Protein AF-A0A6V7Q023-F1 (afdb_monomer)

InterPro domains:
  IPR004328 BRO1 domain [PF03097] (10-144)
  IPR004328 BRO1 domain [PS51180] (1-156)
  IPR038499 BRO1 domain superfamily [G3DSA:1.25.40.280] (2-154)

Nearest PDB structures (foldseek):
  5crv-assembly1_A  TM=8.713E-01  e=5.980E-05  Homo sapiens
  5mk2-assembly2_B  TM=8.479E-01  e=9.822E-05  Homo sapiens
  5crv-assembly2_B  TM=8.586E-01  e=2.283E-04  Homo sapiens
  5mjz-assembly2_B  TM=8.348E-01  e=4.352E-04  Homo sapiens
  5mk2-assembly1_A  TM=8.018E-01  e=9.160E-04  Homo sapiens

Secondary structure (DSSP, 8-state):
-HHHHHHHHHHHHHHHHHHHHHTTSTTHHHHS-HHHHHHHHHHHHHHHHHHHHHHHHHHHHHT-HHHHHHHHHHHHHHHHHHHHH--HHHHHHHHHHHHHHHHHHHHHHHHIIIII-PPPPPGGGSPPPP------PPPHHHHHT-----------

Organism: NCBI:txid296719

pLDDT: mean 90.22, std 12.78, range [39.41, 98.62]

Solvent-accessible surface area (backbone atoms only — not comparable to full-atom values): 8664 Å² total; per-residue (Å²): 117,66,68,62,50,24,18,41,26,34,33,52,13,52,54,23,47,53,49,30,53,51,49,66,32,86,72,42,48,80,76,51,66,70,63,57,40,57,50,26,48,35,49,15,31,48,26,39,23,52,18,24,49,50,46,26,56,56,27,50,77,71,66,40,44,28,58,21,44,35,34,34,53,55,19,52,64,36,40,64,64,34,58,78,72,43,56,71,72,54,31,55,53,51,52,50,51,51,50,54,43,49,54,49,37,55,49,42,52,50,44,31,75,74,74,65,68,57,80,63,58,55,75,91,72,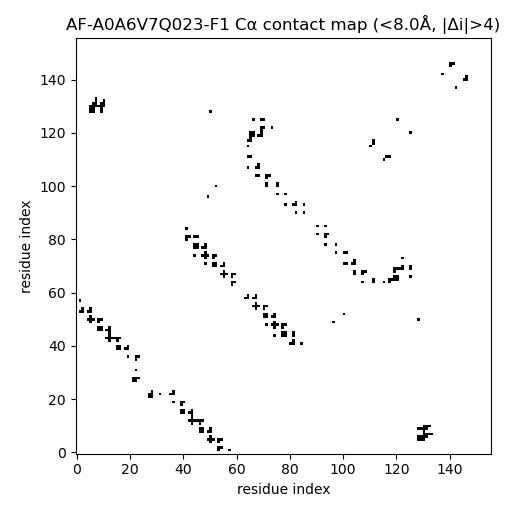55,77,80,77,63,60,46,85,91,75,75,89,78,58,65,53,69,74,72,60,67,73,74,96,78,86,86,88,79,89,133

Foldseek 3Di:
DLLVLLQALLQQLVVLVVVLVVCVDPPNVPVDDPVSNLVSLLSSLQSQLSSLLSVLVVCVVVVVLLLSLQSLVSSLVSLVSNLVVDDDPRNVVSVVSNVSSVVSNVVSVVCCVPPVVDHRDHNVPDDRGHHDDPDDDDDVCVVVVVPDPPPPDDDD

Radius of gyration: 21.68 Å; Cα contacts (8 Å, |Δi|>4): 162; chains: 1; bounding box: 41×31×89 Å

Structure (mmCIF, N/CA/C/O backbone):
data_AF-A0A6V7Q023-F1
#
_entry.id   AF-A0A6V7Q023-F1
#
loop_
_atom_site.group_PDB
_atom_site.id
_atom_site.type_symbol
_atom_site.label_atom_id
_atom_site.label_alt_id
_atom_site.label_comp_id
_atom_site.label_asym_id
_atom_site.label_entity_id
_atom_site.label_seq_id
_atom_site.pdbx_PDB_ins_code
_atom_site.Cartn_x
_atom_site.Cartn_y
_atom_site.Cartn_z
_atom_site.occupancy
_atom_site.B_iso_or_equiv
_atom_site.auth_seq_id
_atom_site.auth_comp_id
_atom_site.auth_asym_id
_atom_site.auth_atom_id
_atom_site.pdbx_PDB_model_num
ATOM 1 N N . MET A 1 1 ? -14.433 8.002 -7.790 1.00 60.12 1 MET A N 1
ATOM 2 C CA . MET A 1 1 ? -13.017 8.310 -8.117 1.00 60.12 1 MET A CA 1
ATOM 3 C C . MET A 1 1 ? -12.033 7.440 -7.331 1.00 60.12 1 MET A C 1
ATOM 5 O O . MET A 1 1 ? -11.036 7.041 -7.915 1.00 60.12 1 MET A O 1
ATOM 9 N N . SER A 1 2 ? -12.303 7.102 -6.060 1.00 71.94 2 SER A N 1
ATOM 10 C CA . SER A 1 2 ? -11.413 6.264 -5.233 1.00 71.94 2 SER A CA 1
ATOM 11 C C . SER A 1 2 ? -11.219 4.831 -5.774 1.00 71.94 2 SER A C 1
ATOM 13 O O . SER A 1 2 ? -10.078 4.434 -6.004 1.00 71.94 2 SER A O 1
ATOM 15 N N . ALA A 1 3 ? -12.299 4.134 -6.150 1.00 78.12 3 ALA A N 1
ATOM 16 C CA . ALA A 1 3 ? -12.218 2.775 -6.703 1.00 78.12 3 ALA A CA 1
ATOM 17 C C . ALA A 1 3 ? -11.302 2.652 -7.937 1.00 78.12 3 ALA A C 1
ATOM 19 O O . ALA A 1 3 ? -10.546 1.691 -8.066 1.00 78.12 3 ALA A O 1
ATOM 20 N N . GLN A 1 4 ? -11.300 3.663 -8.816 1.00 82.06 4 GLN A N 1
ATOM 21 C CA . GLN A 1 4 ? -10.425 3.699 -9.994 1.00 82.06 4 GLN A CA 1
ATOM 22 C C . GLN A 1 4 ? -8.937 3.786 -9.608 1.00 82.06 4 GLN A C 1
ATOM 24 O O . GLN A 1 4 ? -8.073 3.221 -10.283 1.00 82.06 4 GLN A O 1
ATOM 29 N N . LEU A 1 5 ? -8.620 4.488 -8.517 1.00 85.38 5 LEU A N 1
ATOM 30 C CA . LEU A 1 5 ? -7.254 4.580 -8.009 1.00 85.38 5 LEU A CA 1
ATOM 31 C C . LEU A 1 5 ? -6.813 3.258 -7.380 1.00 85.38 5 LEU A C 1
ATOM 33 O O . LEU A 1 5 ? -5.702 2.824 -7.655 1.00 85.38 5 LEU A O 1
ATOM 37 N 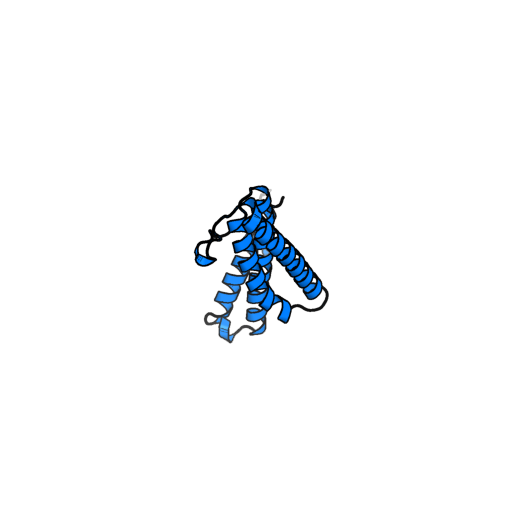N . ILE A 1 6 ? -7.681 2.572 -6.629 1.00 89.38 6 ILE A N 1
ATOM 38 C CA . ILE A 1 6 ? -7.367 1.241 -6.082 1.00 89.38 6 ILE A CA 1
ATOM 39 C C . ILE A 1 6 ? -6.988 0.285 -7.214 1.00 89.38 6 ILE A C 1
ATOM 41 O O . ILE A 1 6 ? -5.883 -0.249 -7.214 1.00 89.38 6 ILE A O 1
ATOM 45 N N . VAL A 1 7 ? -7.852 0.123 -8.222 1.00 91.81 7 VAL A N 1
ATOM 46 C CA . VAL A 1 7 ? -7.610 -0.861 -9.293 1.00 91.81 7 VAL A CA 1
ATOM 47 C C . VAL A 1 7 ? -6.388 -0.544 -10.149 1.00 91.81 7 VAL A C 1
ATOM 49 O O . VAL A 1 7 ? -5.703 -1.463 -10.602 1.00 91.81 7 VAL A O 1
ATOM 52 N N . SER A 1 8 ? -6.084 0.741 -10.350 1.00 92.88 8 SER A N 1
ATOM 53 C CA . SER A 1 8 ? -4.912 1.168 -11.118 1.00 92.88 8 SER A CA 1
ATOM 54 C C . SER A 1 8 ? -3.614 1.015 -10.325 1.00 92.88 8 SER A C 1
ATOM 56 O O . SER A 1 8 ? -2.655 0.462 -10.859 1.00 92.88 8 SER A O 1
ATOM 58 N N . HIS A 1 9 ? -3.574 1.410 -9.049 1.00 95.00 9 HIS A N 1
ATOM 59 C CA . HIS A 1 9 ? -2.396 1.205 -8.200 1.00 95.00 9 HIS A CA 1
ATOM 60 C C . HIS A 1 9 ? -2.101 -0.286 -7.996 1.00 95.00 9 HIS A C 1
ATOM 62 O O . HIS A 1 9 ? -0.947 -0.696 -8.136 1.00 95.00 9 HIS A O 1
ATOM 68 N N . THR A 1 10 ? -3.129 -1.112 -7.767 1.00 95.88 10 THR A N 1
ATOM 69 C CA . THR A 1 10 ? -2.965 -2.571 -7.688 1.00 95.88 10 THR A CA 1
ATOM 70 C C . THR A 1 10 ? -2.371 -3.120 -8.980 1.00 95.88 10 THR A C 1
ATOM 72 O O . THR A 1 10 ? -1.388 -3.856 -8.945 1.00 95.88 10 THR A O 1
ATOM 75 N N . GLN A 1 11 ? -2.905 -2.719 -10.137 1.00 97.19 11 GLN A N 1
ATOM 76 C CA . GLN A 1 11 ? -2.400 -3.196 -11.419 1.00 9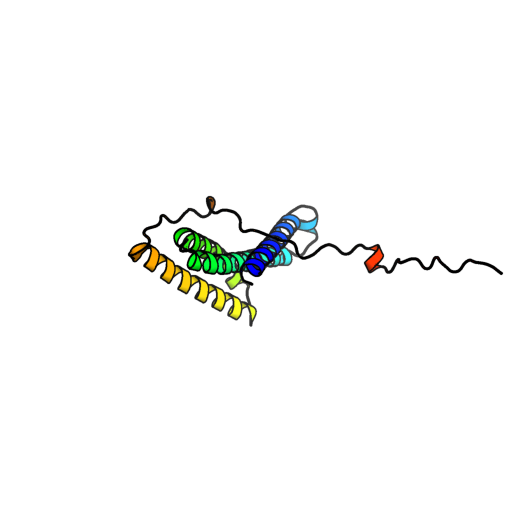7.19 11 GLN A CA 1
ATOM 77 C C . GLN A 1 11 ? -0.943 -2.783 -11.671 1.00 97.19 11 GLN A C 1
ATOM 79 O O . GLN A 1 11 ? -0.156 -3.584 -12.176 1.00 97.19 11 GLN A O 1
ATOM 84 N N . VAL A 1 12 ? -0.565 -1.553 -11.313 1.00 97.25 12 VAL A N 1
ATOM 85 C CA . VAL A 1 12 ? 0.821 -1.085 -11.436 1.00 97.25 12 VAL A CA 1
ATOM 86 C C . VAL A 1 12 ? 1.746 -1.874 -10.507 1.00 97.25 12 VAL A C 1
ATOM 88 O O . VAL A 1 12 ? 2.840 -2.248 -10.930 1.00 97.25 12 VAL A O 1
ATOM 91 N N . SER A 1 13 ? 1.314 -2.175 -9.277 1.00 97.00 13 SER A N 1
ATOM 92 C CA . SER A 1 13 ? 2.067 -3.044 -8.364 1.00 97.00 13 SER A CA 1
ATOM 93 C C . SER A 1 13 ? 2.347 -4.404 -8.999 1.00 97.00 13 SER A C 1
ATOM 95 O O . SER A 1 13 ? 3.503 -4.814 -9.062 1.00 97.00 13 SER A O 1
ATOM 97 N N . LEU A 1 14 ? 1.311 -5.050 -9.547 1.00 97.00 14 LEU A N 1
ATOM 98 C CA . LEU A 1 14 ? 1.421 -6.361 -10.191 1.00 97.00 14 LEU A CA 1
ATOM 99 C C . LEU A 1 14 ? 2.394 -6.347 -11.376 1.00 97.00 14 LEU A C 1
ATOM 101 O O . LEU A 1 14 ? 3.223 -7.245 -11.494 1.00 97.00 14 LEU A O 1
ATOM 105 N N . TYR A 1 15 ? 2.368 -5.302 -12.211 1.00 97.69 15 TYR A N 1
ATOM 106 C CA . TYR A 1 15 ? 3.335 -5.170 -13.306 1.00 97.69 15 TYR A CA 1
ATOM 107 C C . TYR A 1 15 ? 4.779 -5.067 -12.815 1.00 97.69 15 TYR A C 1
ATOM 109 O O . TYR A 1 15 ? 5.681 -5.661 -13.406 1.00 97.69 15 TYR A O 1
ATOM 117 N N . TYR A 1 16 ? 5.022 -4.326 -11.733 1.00 97.25 16 TYR A N 1
ATOM 118 C CA . TYR A 1 16 ? 6.362 -4.227 -11.162 1.00 97.25 16 TYR A CA 1
ATOM 119 C C . TYR A 1 16 ? 6.804 -5.509 -10.451 1.00 97.25 16 TYR A C 1
ATOM 121 O O . TYR A 1 16 ? 7.996 -5.814 -10.475 1.00 97.25 16 TYR A O 1
ATOM 129 N N . GLU A 1 17 ? 5.885 -6.263 -9.847 1.00 95.50 17 GLU A N 1
ATOM 130 C CA . GLU A 1 17 ? 6.170 -7.579 -9.264 1.00 95.50 17 GLU A CA 1
ATOM 131 C C . GLU A 1 17 ? 6.551 -8.597 -10.336 1.00 95.50 17 GLU A C 1
ATOM 133 O O . GLU A 1 17 ? 7.576 -9.268 -10.205 1.00 95.50 17 GLU A O 1
ATOM 138 N N . GLU A 1 18 ? 5.787 -8.659 -11.428 1.00 95.44 18 GLU A N 1
ATOM 139 C CA . GLU A 1 18 ? 6.086 -9.522 -12.570 1.00 95.44 18 GLU A CA 1
ATOM 140 C C . GLU A 1 18 ? 7.434 -9.152 -13.204 1.00 95.44 18 GLU A C 1
ATOM 142 O O . GLU A 1 18 ? 8.281 -10.019 -13.432 1.00 95.44 18 GLU A O 1
ATOM 147 N N . ALA A 1 19 ? 7.695 -7.855 -13.395 1.00 94.81 19 ALA A N 1
ATOM 148 C CA . ALA A 1 19 ? 8.988 -7.379 -13.876 1.00 94.81 19 ALA A CA 1
ATOM 149 C C . ALA A 1 19 ? 10.128 -7.754 -12.915 1.00 94.81 19 ALA A C 1
ATOM 151 O O . ALA A 1 19 ? 11.175 -8.228 -13.352 1.00 94.81 19 ALA A O 1
ATOM 152 N N . ALA A 1 20 ? 9.941 -7.587 -11.602 1.00 92.69 20 ALA A N 1
ATOM 153 C CA . ALA A 1 20 ? 10.944 -7.965 -10.610 1.00 92.69 20 ALA A CA 1
ATOM 154 C C . ALA A 1 20 ? 11.237 -9.474 -10.639 1.00 92.69 20 ALA A C 1
ATOM 156 O O . ALA A 1 20 ? 12.405 -9.862 -10.546 1.00 92.69 20 ALA A O 1
ATOM 157 N N . ALA A 1 21 ? 10.207 -10.309 -10.809 1.00 93.62 21 ALA A N 1
ATOM 158 C CA . ALA A 1 21 ? 10.350 -11.752 -10.965 1.00 93.62 21 ALA A CA 1
ATOM 159 C C . ALA A 1 21 ? 11.128 -12.102 -12.246 1.00 93.62 21 ALA A C 1
ATOM 161 O O . ALA A 1 21 ? 12.108 -12.849 -12.185 1.00 93.62 21 ALA A O 1
ATOM 162 N N . ALA A 1 22 ? 1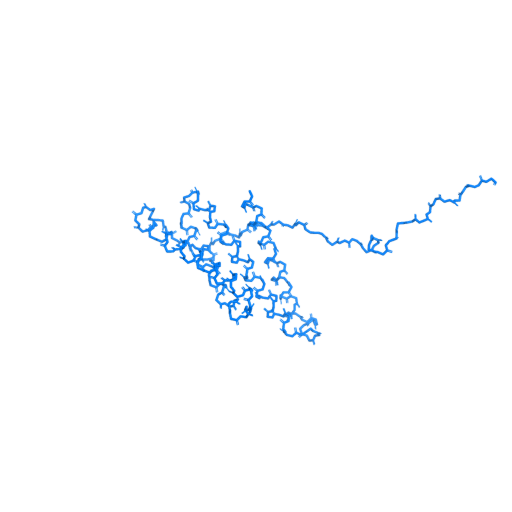0.787 -11.489 -13.382 1.00 93.38 22 ALA A N 1
ATOM 163 C CA . ALA A 1 22 ? 11.496 -11.688 -14.647 1.00 93.38 22 ALA A CA 1
ATOM 164 C C . ALA A 1 22 ? 12.981 -11.282 -14.559 1.00 93.38 22 ALA A C 1
ATOM 166 O O . ALA A 1 22 ? 13.850 -12.005 -15.037 1.00 93.38 22 ALA A O 1
ATOM 167 N N . LEU A 1 23 ? 13.299 -10.184 -13.862 1.00 92.25 23 LEU A N 1
ATOM 168 C CA . LEU A 1 23 ? 14.677 -9.726 -13.606 1.00 92.25 23 LEU A CA 1
ATOM 169 C C . LEU A 1 23 ? 15.476 -10.633 -12.649 1.00 92.25 23 LEU A C 1
ATOM 171 O O . LEU A 1 23 ? 16.682 -10.439 -12.448 1.00 92.25 23 LEU A O 1
ATOM 175 N N . THR A 1 24 ? 14.818 -11.585 -11.988 1.00 90.06 24 THR A N 1
ATOM 176 C CA . THR A 1 24 ? 15.474 -12.619 -11.171 1.00 90.06 24 THR A CA 1
ATOM 177 C C . THR A 1 24 ? 15.615 -13.953 -11.892 1.00 90.06 24 THR A C 1
ATOM 179 O O . THR A 1 24 ? 16.357 -14.808 -11.414 1.00 90.06 24 THR A O 1
ATOM 182 N N . ALA A 1 25 ? 14.956 -14.117 -13.039 1.00 91.75 25 ALA A N 1
ATOM 183 C CA . ALA A 1 25 ? 14.998 -15.332 -13.831 1.00 91.75 25 ALA A CA 1
ATOM 184 C C . ALA A 1 25 ? 16.107 -15.272 -14.904 1.00 91.75 25 ALA A C 1
ATOM 186 O O . ALA A 1 25 ? 16.357 -14.210 -15.489 1.00 91.75 25 ALA A O 1
ATOM 187 N N . PRO A 1 26 ? 16.764 -16.403 -15.218 1.00 90.56 26 PRO A N 1
ATOM 188 C CA . PRO A 1 26 ? 17.628 -16.498 -16.388 1.00 90.56 26 PRO A CA 1
ATOM 189 C C . PRO A 1 26 ? 16.854 -16.266 -17.697 1.00 90.56 26 PRO A C 1
ATOM 191 O O . PRO A 1 26 ? 15.701 -16.682 -17.801 1.00 90.56 26 PRO A O 1
ATOM 194 N N . PRO A 1 27 ? 17.469 -15.651 -18.724 1.00 89.44 27 PRO A N 1
ATOM 195 C CA . PRO A 1 27 ? 18.846 -15.150 -18.750 1.00 89.44 27 PRO A CA 1
ATOM 196 C C . PRO A 1 27 ? 18.988 -13.709 -18.218 1.00 89.44 27 PRO A C 1
ATOM 198 O O . PRO A 1 27 ? 20.103 -13.206 -18.084 1.00 89.44 27 PRO A O 1
ATOM 201 N N . LEU A 1 28 ? 17.876 -13.019 -17.944 1.00 86.56 28 LEU A N 1
ATOM 202 C CA . LEU A 1 28 ? 17.868 -11.589 -17.614 1.00 86.56 28 LEU A CA 1
ATOM 203 C C . LEU A 1 28 ? 18.631 -11.263 -16.327 1.00 86.56 28 LEU A C 1
ATOM 205 O O . LEU A 1 28 ? 19.237 -10.195 -16.238 1.00 86.56 28 LEU A O 1
ATOM 209 N N . ASP A 1 29 ? 18.669 -12.197 -15.375 1.00 87.50 29 ASP A N 1
ATOM 210 C CA . ASP A 1 29 ? 19.435 -12.096 -14.129 1.00 87.50 29 ASP A CA 1
ATOM 211 C C . ASP A 1 29 ? 20.934 -11.789 -14.328 1.00 87.50 29 ASP A C 1
ATOM 213 O O . ASP A 1 29 ? 21.566 -11.231 -13.426 1.00 87.50 29 ASP A O 1
ATOM 217 N N . ARG A 1 30 ? 21.492 -12.131 -15.499 1.00 88.44 30 ARG A N 1
ATOM 218 C CA . ARG A 1 30 ? 22.902 -11.925 -15.875 1.00 88.44 30 ARG A CA 1
ATOM 219 C C . ARG A 1 30 ? 23.133 -10.737 -16.801 1.00 88.44 30 ARG A C 1
ATOM 221 O O . ARG A 1 30 ? 24.266 -10.270 -16.896 1.00 88.44 30 ARG A O 1
ATOM 228 N N . HIS A 1 31 ? 22.100 -10.277 -17.500 1.00 86.44 31 HIS A N 1
ATOM 229 C CA . HIS A 1 31 ? 22.235 -9.278 -18.566 1.00 86.44 31 HIS A CA 1
ATOM 230 C C . HIS A 1 31 ? 21.754 -7.882 -18.173 1.00 86.44 31 HIS A C 1
ATOM 232 O O . HIS A 1 31 ? 22.073 -6.921 -18.870 1.00 86.44 31 HIS A O 1
ATOM 238 N N . LEU A 1 32 ? 21.011 -7.751 -17.073 1.00 83.75 32 LEU A N 1
ATOM 239 C CA . LEU A 1 32 ? 20.490 -6.468 -16.609 1.00 83.75 32 LEU A CA 1
ATOM 240 C C . LEU A 1 32 ? 21.130 -6.024 -15.294 1.00 83.75 32 LEU A C 1
ATOM 242 O O . LEU A 1 32 ? 21.478 -6.826 -14.427 1.00 83.75 32 LEU A O 1
ATOM 246 N N . ASP A 1 33 ? 21.282 -4.706 -15.155 1.00 85.75 33 ASP A N 1
ATOM 247 C CA . ASP A 1 33 ? 21.869 -4.093 -13.968 1.00 85.75 33 ASP A CA 1
ATOM 248 C C . ASP A 1 33 ? 21.023 -4.415 -12.720 1.00 85.75 33 ASP A C 1
ATOM 250 O O . ASP A 1 33 ? 19.796 -4.272 -12.707 1.00 85.75 33 ASP A O 1
ATOM 254 N N . LYS A 1 34 ? 21.693 -4.830 -11.638 1.00 82.12 34 LYS A N 1
ATOM 255 C CA . LYS A 1 34 ? 21.062 -5.222 -10.365 1.00 82.12 34 LYS A CA 1
ATOM 256 C C . LYS A 1 34 ? 20.232 -4.097 -9.733 1.00 82.12 34 LYS A C 1
ATOM 258 O O . LYS A 1 34 ? 19.328 -4.378 -8.943 1.00 82.12 34 LYS A O 1
ATOM 263 N N . THR A 1 35 ? 20.497 -2.838 -10.076 1.00 88.56 35 THR A N 1
ATOM 264 C CA . THR A 1 35 ? 19.714 -1.673 -9.644 1.00 88.56 35 THR A CA 1
ATOM 265 C C . THR A 1 35 ? 18.268 -1.724 -10.136 1.00 88.56 35 THR A C 1
ATOM 267 O O . THR A 1 35 ? 17.376 -1.342 -9.378 1.00 88.56 35 THR A O 1
ATOM 270 N N .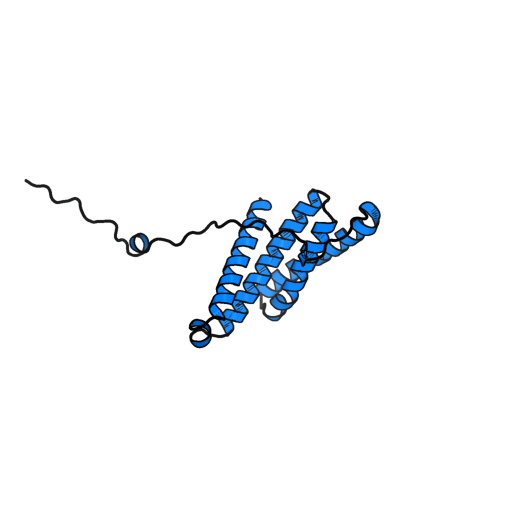 TRP A 1 36 ? 17.996 -2.289 -11.321 1.00 90.38 36 TRP A N 1
ATOM 271 C CA . TRP A 1 36 ? 16.630 -2.452 -11.839 1.00 90.38 36 TRP A CA 1
ATOM 272 C C . TRP A 1 36 ? 15.778 -3.360 -10.959 1.00 90.38 36 TRP A C 1
ATOM 274 O O . TRP A 1 36 ? 14.599 -3.082 -10.746 1.00 90.38 36 TRP A O 1
ATOM 284 N N . ARG A 1 37 ? 16.369 -4.410 -10.379 1.00 87.31 37 ARG A N 1
ATOM 285 C CA . ARG A 1 37 ? 15.667 -5.296 -9.440 1.00 87.31 37 ARG A CA 1
ATOM 286 C C . ARG A 1 37 ? 15.238 -4.544 -8.182 1.00 87.31 37 ARG A C 1
ATOM 288 O O . ARG A 1 37 ? 14.083 -4.617 -7.782 1.00 87.31 37 ARG A O 1
ATOM 295 N N . SER A 1 38 ? 16.158 -3.792 -7.580 1.00 88.88 38 SER A N 1
ATOM 296 C CA . SER A 1 38 ? 15.851 -2.976 -6.398 1.00 88.88 38 SER A CA 1
ATOM 297 C C . SER A 1 38 ? 14.787 -1.918 -6.711 1.00 88.88 38 SER A C 1
ATOM 299 O O . SER A 1 38 ? 13.838 -1.726 -5.949 1.00 88.88 38 SER A O 1
ATOM 301 N N . TYR A 1 39 ? 14.897 -1.273 -7.875 1.00 91.12 39 TYR A N 1
ATOM 302 C CA . TYR A 1 39 ? 13.953 -0.257 -8.325 1.00 91.12 39 TYR A CA 1
ATOM 303 C C . TYR A 1 39 ? 12.541 -0.816 -8.545 1.00 91.12 39 TYR A C 1
ATOM 305 O O . TYR A 1 39 ? 11.580 -0.272 -8.004 1.00 91.12 39 TYR A O 1
ATOM 313 N N . THR A 1 40 ? 12.410 -1.922 -9.283 1.00 93.94 40 THR A N 1
ATOM 314 C CA . THR A 1 40 ? 11.117 -2.576 -9.562 1.00 93.94 40 THR A CA 1
ATOM 315 C C . THR A 1 40 ? 10.456 -3.089 -8.285 1.00 93.94 40 THR A C 1
ATOM 317 O O . THR A 1 40 ? 9.293 -2.780 -8.045 1.00 93.94 40 THR A O 1
ATOM 320 N N . GLN A 1 41 ? 11.205 -3.742 -7.389 1.00 93.25 41 GLN A N 1
ATOM 321 C CA . GLN A 1 41 ? 10.687 -4.165 -6.079 1.00 93.25 41 GLN A CA 1
ATOM 322 C C . GLN A 1 41 ? 10.224 -2.983 -5.215 1.00 93.25 41 GLN A C 1
ATOM 324 O O . GLN A 1 41 ? 9.213 -3.071 -4.520 1.00 93.25 41 GLN A O 1
ATOM 329 N N . THR A 1 42 ? 10.951 -1.865 -5.255 1.00 93.94 42 THR A N 1
ATOM 330 C CA . THR A 1 42 ? 10.576 -0.642 -4.530 1.00 93.94 42 THR A CA 1
ATOM 331 C C . THR A 1 42 ? 9.293 -0.040 -5.090 1.00 93.94 42 THR A C 1
ATOM 333 O O . THR A 1 42 ? 8.414 0.358 -4.328 1.00 93.94 42 THR A O 1
ATOM 336 N N . LYS A 1 43 ? 9.169 0.008 -6.419 1.00 95.56 43 LYS A N 1
ATOM 337 C CA . LYS A 1 43 ? 7.973 0.504 -7.099 1.00 95.56 43 LYS A CA 1
ATOM 338 C C . LYS A 1 43 ? 6.753 -0.370 -6.818 1.00 95.56 43 LYS A C 1
ATOM 340 O O . LYS A 1 43 ? 5.722 0.191 -6.468 1.00 95.56 43 LYS A O 1
ATOM 345 N N . ALA A 1 44 ? 6.889 -1.695 -6.873 1.00 96.62 44 ALA A N 1
ATOM 346 C CA . ALA A 1 44 ? 5.832 -2.628 -6.479 1.00 96.62 44 ALA A CA 1
ATOM 347 C C . ALA A 1 44 ? 5.311 -2.314 -5.068 1.00 96.62 44 ALA A C 1
ATOM 349 O O . ALA A 1 44 ? 4.146 -1.971 -4.890 1.00 96.62 44 ALA A O 1
ATOM 350 N N . LYS A 1 45 ? 6.205 -2.290 -4.070 1.00 96.75 45 LYS A N 1
ATOM 351 C CA . LYS A 1 45 ? 5.833 -2.005 -2.673 1.00 96.75 45 LYS A CA 1
ATOM 352 C C . LYS A 1 45 ? 5.184 -0.636 -2.480 1.00 96.75 45 LYS A C 1
ATOM 354 O O . LYS A 1 45 ? 4.258 -0.518 -1.682 1.00 96.75 45 LYS A O 1
ATOM 359 N N . LEU A 1 46 ? 5.661 0.392 -3.186 1.00 97.06 46 LEU A N 1
ATOM 360 C CA . LEU A 1 46 ? 5.076 1.732 -3.118 1.00 97.06 46 LEU A CA 1
ATOM 361 C C . LEU A 1 46 ? 3.631 1.732 -3.627 1.00 97.06 46 LEU A C 1
ATOM 363 O O . LEU A 1 46 ? 2.744 2.211 -2.928 1.00 97.06 46 LEU A O 1
ATOM 367 N N . TYR A 1 47 ? 3.389 1.174 -4.814 1.00 97.19 47 TYR A N 1
ATOM 368 C CA . TYR A 1 47 ? 2.049 1.156 -5.400 1.00 97.19 47 TYR A CA 1
ATOM 369 C C . TYR A 1 47 ? 1.094 0.225 -4.650 1.00 97.19 47 TYR A C 1
ATOM 371 O O . TYR A 1 47 ? -0.080 0.559 -4.501 1.00 97.19 47 TYR A O 1
ATOM 379 N N . HIS A 1 48 ? 1.592 -0.880 -4.093 1.00 97.19 48 HIS A N 1
ATOM 380 C CA . HIS A 1 48 ? 0.817 -1.706 -3.172 1.00 97.19 48 HIS A CA 1
ATOM 381 C C . HIS A 1 48 ? 0.376 -0.913 -1.931 1.00 97.19 48 HIS A C 1
ATOM 383 O O . HIS A 1 48 ? -0.795 -0.943 -1.560 1.00 97.19 48 HIS A O 1
ATOM 389 N N . ALA A 1 49 ? 1.284 -0.149 -1.313 1.00 97.38 49 ALA A N 1
ATOM 390 C CA . ALA A 1 49 ? 0.952 0.683 -0.157 1.00 97.38 49 ALA A CA 1
ATOM 391 C C . ALA A 1 49 ? -0.068 1.785 -0.496 1.00 97.38 49 ALA A C 1
ATOM 393 O O . ALA A 1 49 ? -0.990 2.018 0.285 1.00 97.38 49 ALA A O 1
ATOM 394 N N . GLU A 1 50 ? 0.047 2.422 -1.666 1.00 97.25 50 GLU A N 1
ATOM 395 C CA . GLU A 1 50 ? -0.952 3.382 -2.155 1.00 97.25 50 GLU A CA 1
ATOM 396 C C . GLU A 1 50 ? -2.328 2.728 -2.350 1.00 97.25 50 GLU A C 1
ATOM 398 O O . GLU A 1 50 ? -3.340 3.295 -1.931 1.00 97.25 50 GLU A O 1
ATOM 403 N N . ALA A 1 51 ? -2.378 1.522 -2.926 1.00 97.06 51 ALA A N 1
ATOM 404 C CA . ALA A 1 51 ? -3.620 0.771 -3.102 1.00 97.06 51 ALA A CA 1
ATOM 405 C C . ALA A 1 51 ? -4.254 0.399 -1.749 1.00 97.06 51 ALA A C 1
ATOM 407 O O . ALA A 1 51 ? -5.449 0.623 -1.548 1.00 97.06 51 ALA A O 1
ATOM 408 N N . CYS A 1 52 ? -3.450 -0.078 -0.792 1.00 97.06 52 CYS A N 1
ATOM 409 C CA . CYS A 1 52 ? -3.888 -0.367 0.574 1.00 97.06 52 CYS A CA 1
ATOM 410 C C . CYS A 1 52 ? -4.411 0.879 1.293 1.00 97.06 52 CYS A C 1
ATOM 412 O O . CYS A 1 52 ? -5.447 0.802 1.945 1.00 97.06 52 CYS A O 1
ATOM 414 N N . TYR A 1 53 ? -3.748 2.031 1.149 1.00 97.56 53 TYR A N 1
ATOM 415 C CA . TYR A 1 53 ? -4.219 3.292 1.725 1.00 97.56 53 TYR A CA 1
ATOM 416 C C . TYR A 1 53 ? -5.569 3.716 1.141 1.00 97.56 53 TYR A C 1
ATOM 418 O O . TYR A 1 53 ? -6.482 4.055 1.884 1.00 97.56 53 TYR A O 1
ATOM 426 N N . ARG A 1 54 ? -5.734 3.658 -0.186 1.00 96.56 54 ARG A N 1
ATOM 427 C CA . ARG A 1 54 ? -7.015 3.985 -0.833 1.00 96.56 54 ARG A CA 1
ATOM 428 C C . ARG A 1 54 ? -8.135 3.034 -0.414 1.00 96.56 54 ARG A C 1
ATOM 430 O O . ARG A 1 54 ? -9.223 3.499 -0.097 1.00 96.56 54 ARG A O 1
ATOM 437 N N . CYS A 1 55 ? -7.848 1.736 -0.361 1.00 96.56 55 CYS A N 1
ATOM 438 C CA . CYS A 1 55 ? -8.784 0.725 0.121 1.00 96.56 55 CYS A CA 1
ATOM 439 C C . CYS A 1 55 ? -9.177 0.974 1.582 1.00 96.56 55 CYS A C 1
ATOM 441 O O . CYS A 1 55 ? -10.353 0.886 1.914 1.00 96.56 55 CYS A O 1
ATOM 443 N N . SER A 1 56 ? -8.229 1.375 2.436 1.00 97.25 56 SER A N 1
ATOM 444 C CA . SER A 1 56 ? -8.518 1.694 3.835 1.00 97.25 56 SER A CA 1
ATOM 445 C C . SER A 1 56 ? -9.533 2.832 3.975 1.00 97.25 56 SER A C 1
ATOM 447 O O . SER A 1 56 ? -10.362 2.789 4.875 1.00 97.25 56 SER A O 1
ATOM 449 N N . LEU A 1 57 ? -9.485 3.842 3.099 1.00 97.12 57 LEU A N 1
ATOM 450 C CA . LEU A 1 57 ? -10.447 4.947 3.125 1.00 97.12 57 LEU A CA 1
ATOM 451 C C . LEU A 1 57 ? -11.868 4.464 2.796 1.00 97.12 57 LEU A C 1
ATOM 453 O O . LEU A 1 57 ? -12.804 4.848 3.486 1.00 97.12 57 LEU A O 1
ATOM 457 N N . GLU A 1 58 ? -12.023 3.593 1.795 1.00 95.94 58 GLU A N 1
ATOM 458 C CA . GLU A 1 58 ? -13.333 3.031 1.424 1.00 95.94 58 GLU A CA 1
ATOM 459 C C . GLU A 1 58 ? -13.877 2.075 2.490 1.00 95.94 58 GLU A C 1
ATOM 461 O O . GLU A 1 58 ? -15.048 2.159 2.853 1.00 95.94 58 GLU A O 1
ATOM 466 N N . LEU A 1 59 ? -13.022 1.205 3.039 1.00 96.56 59 LEU A N 1
ATOM 467 C CA . LEU A 1 59 ? -13.390 0.304 4.135 1.00 96.56 59 LEU A CA 1
ATOM 468 C C . LEU A 1 59 ? -13.841 1.088 5.365 1.00 96.56 59 LEU A C 1
ATOM 470 O O . LEU A 1 59 ? -14.805 0.707 6.025 1.00 96.56 59 LEU A O 1
ATOM 474 N N . HIS A 1 60 ? -13.182 2.216 5.639 1.00 97.06 60 HIS A N 1
ATOM 475 C CA . HIS A 1 60 ? -13.573 3.086 6.731 1.00 97.06 60 HIS A CA 1
ATOM 476 C C . HIS A 1 60 ? -14.991 3.643 6.551 1.00 97.06 60 HIS A C 1
ATOM 478 O O . HIS A 1 60 ? -15.800 3.594 7.474 1.00 97.06 60 HIS A O 1
ATOM 484 N N . GLU A 1 61 ? -15.310 4.144 5.354 1.00 95.94 61 GLU A N 1
ATOM 485 C CA . GLU A 1 61 ? -16.648 4.651 5.016 1.00 95.94 61 GLU A CA 1
ATOM 486 C C . GLU A 1 61 ? -17.729 3.561 5.112 1.00 95.94 61 GLU A C 1
ATOM 488 O O . GLU A 1 61 ? -18.879 3.858 5.431 1.00 95.94 61 GLU A O 1
ATOM 493 N N . GLN A 1 62 ? -17.358 2.303 4.870 1.00 95.56 62 GLN A N 1
ATOM 494 C CA . GLN A 1 62 ? -18.241 1.136 4.955 1.00 95.56 62 GLN A CA 1
ATOM 495 C C . GLN A 1 62 ? -18.370 0.569 6.379 1.00 95.56 62 GLN A C 1
ATOM 497 O O . GLN A 1 62 ? -19.204 -0.303 6.611 1.00 95.56 62 GLN A O 1
ATOM 502 N N . GLY A 1 63 ? -17.575 1.055 7.338 1.00 95.38 63 GLY A N 1
ATOM 503 C CA . GLY A 1 63 ? -17.527 0.514 8.699 1.00 95.38 63 GLY A CA 1
ATOM 504 C C . GLY A 1 63 ? -16.768 -0.813 8.821 1.00 95.38 63 GLY A C 1
ATOM 505 O O . GLY A 1 63 ? -16.811 -1.443 9.875 1.00 95.38 63 GLY A O 1
ATOM 506 N N . GLU A 1 64 ? -16.030 -1.226 7.788 1.00 96.50 64 GLU A N 1
ATOM 507 C CA . GLU A 1 64 ? -15.234 -2.461 7.742 1.00 96.50 64 GLU A CA 1
ATOM 508 C C . GLU A 1 64 ? -13.854 -2.262 8.402 1.00 96.50 64 GLU A C 1
ATOM 510 O O . GLU A 1 64 ? -12.785 -2.442 7.809 1.00 96.50 64 GLU A O 1
ATOM 515 N N . ILE A 1 65 ? -13.872 -1.852 9.673 1.00 97.94 65 ILE A N 1
ATOM 516 C CA . ILE A 1 65 ? -12.690 -1.358 10.398 1.00 97.94 65 ILE A CA 1
ATOM 517 C C . ILE A 1 65 ? -11.620 -2.439 10.602 1.00 97.94 65 ILE A C 1
ATOM 519 O O . ILE A 1 65 ? -10.420 -2.156 10.567 1.00 97.94 65 ILE A O 1
ATOM 523 N N . ALA A 1 66 ? -12.018 -3.696 10.806 1.00 97.38 66 ALA A N 1
ATOM 524 C CA . ALA A 1 66 ? -11.056 -4.788 10.956 1.00 97.38 66 ALA A CA 1
ATOM 525 C C . ALA A 1 66 ? -10.209 -4.988 9.691 1.00 97.38 66 ALA A C 1
ATOM 527 O O . ALA A 1 66 ? -8.987 -5.144 9.793 1.00 97.38 66 ALA A O 1
ATOM 528 N N . GLU A 1 67 ? -10.838 -4.957 8.513 1.00 97.38 67 GLU A N 1
ATOM 529 C CA . GLU A 1 67 ? -10.117 -5.049 7.248 1.00 97.38 67 GLU A CA 1
ATOM 530 C C . GLU A 1 67 ? -9.277 -3.787 7.009 1.00 97.38 67 GLU A C 1
ATOM 532 O O . GLU A 1 67 ? -8.110 -3.912 6.636 1.00 97.38 67 GLU A O 1
ATOM 537 N N . GLU A 1 68 ? -9.797 -2.590 7.321 1.00 97.81 68 GLU A N 1
ATOM 538 C CA . GLU A 1 68 ? -9.042 -1.326 7.242 1.00 97.81 68 GLU A CA 1
ATOM 539 C C . GLU A 1 68 ? -7.702 -1.433 7.991 1.00 97.81 68 GLU A C 1
ATOM 541 O O . GLU A 1 68 ? -6.636 -1.154 7.430 1.00 97.81 68 GLU A O 1
ATOM 546 N N . ILE A 1 69 ? -7.736 -1.896 9.246 1.00 98.31 69 ILE A N 1
ATOM 547 C CA . ILE A 1 69 ? -6.545 -2.070 10.089 1.00 98.31 69 ILE A CA 1
ATOM 548 C C . ILE A 1 69 ? -5.549 -3.034 9.440 1.00 98.31 69 ILE A C 1
ATOM 550 O O . ILE A 1 69 ? -4.343 -2.766 9.422 1.00 98.31 69 ILE A O 1
ATOM 554 N N . ALA A 1 70 ? -6.029 -4.169 8.933 1.00 98.12 70 ALA A N 1
ATOM 555 C CA . ALA A 1 70 ? -5.176 -5.181 8.325 1.00 98.12 70 ALA A CA 1
ATOM 556 C C . ALA A 1 70 ? -4.513 -4.665 7.030 1.00 98.12 70 ALA A C 1
ATOM 558 O O . ALA A 1 70 ? -3.305 -4.844 6.851 1.00 98.12 70 ALA A O 1
ATOM 559 N N . ARG A 1 71 ? -5.254 -3.938 6.182 1.00 97.62 71 ARG A N 1
ATOM 560 C CA . ARG A 1 71 ? -4.734 -3.294 4.960 1.00 97.62 71 ARG A CA 1
ATOM 561 C C . ARG A 1 71 ? -3.674 -2.241 5.271 1.00 97.62 71 ARG A C 1
ATOM 563 O O . ARG A 1 71 ? -2.616 -2.224 4.642 1.00 97.62 71 ARG A O 1
ATOM 570 N N . LEU A 1 72 ? -3.925 -1.386 6.264 1.00 98.12 72 LEU A N 1
ATOM 571 C CA . LEU A 1 72 ? -2.976 -0.350 6.682 1.00 98.12 72 LEU A CA 1
ATOM 572 C C . LEU A 1 72 ? -1.671 -0.952 7.212 1.00 98.12 72 LEU A C 1
ATOM 574 O O . LEU A 1 72 ? -0.594 -0.479 6.850 1.00 98.12 72 LEU A O 1
ATOM 578 N N . LYS A 1 73 ? -1.751 -2.022 8.015 1.00 97.56 73 LYS A N 1
ATOM 579 C CA . LYS A 1 73 ? -0.566 -2.746 8.505 1.00 97.56 73 LYS A CA 1
ATOM 580 C C . LYS A 1 73 ? 0.260 -3.337 7.361 1.00 97.56 73 LYS A C 1
ATOM 582 O O . LYS A 1 73 ? 1.475 -3.148 7.349 1.00 97.56 73 LYS A O 1
ATOM 587 N N . SER A 1 74 ? -0.393 -3.991 6.399 1.00 95.62 74 SER A N 1
ATOM 588 C CA . SER A 1 74 ? 0.271 -4.575 5.226 1.00 95.62 74 SER A CA 1
ATOM 589 C C . SER A 1 74 ? 1.004 -3.509 4.398 1.00 95.62 74 SER A C 1
ATOM 591 O O . SER A 1 74 ? 2.208 -3.610 4.150 1.00 95.62 74 SER A O 1
ATOM 593 N N . GLY A 1 75 ? 0.328 -2.404 4.060 1.00 96.38 75 GLY A N 1
ATOM 594 C CA . GLY A 1 75 ? 0.952 -1.333 3.282 1.00 96.38 75 GLY A CA 1
ATOM 595 C C . GLY A 1 75 ? 2.108 -0.630 4.015 1.00 96.38 75 GLY A C 1
ATOM 596 O O . GLY A 1 75 ? 3.152 -0.373 3.410 1.00 96.38 75 GLY A O 1
ATOM 597 N N . LEU A 1 76 ? 1.986 -0.384 5.327 1.00 97.19 76 LEU A N 1
ATOM 598 C CA . LEU A 1 76 ? 3.066 0.201 6.138 1.00 97.19 76 LEU A CA 1
ATOM 599 C C . LEU A 1 76 ? 4.308 -0.703 6.207 1.00 97.19 76 LEU A C 1
ATOM 601 O O . LEU A 1 76 ? 5.433 -0.203 6.129 1.00 97.19 76 LEU A O 1
ATOM 605 N N . ALA A 1 77 ? 4.128 -2.027 6.285 1.0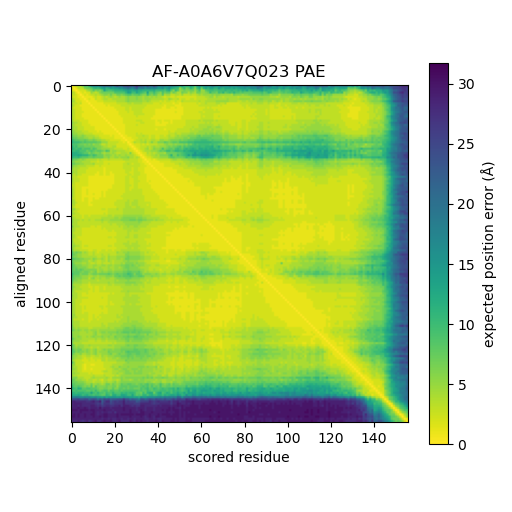0 94.56 77 ALA A N 1
ATOM 606 C CA . ALA A 1 77 ? 5.242 -2.976 6.256 1.00 94.56 77 ALA A CA 1
ATOM 607 C C . ALA A 1 77 ? 6.050 -2.872 4.946 1.00 94.56 77 ALA A C 1
ATOM 609 O O . ALA A 1 77 ? 7.285 -2.925 4.961 1.00 94.56 77 ALA A O 1
ATOM 610 N N . GLY A 1 78 ? 5.372 -2.648 3.815 1.00 91.75 78 GLY A N 1
ATOM 611 C CA . GLY A 1 78 ? 6.006 -2.404 2.518 1.00 91.75 78 GLY A CA 1
ATOM 612 C C . GLY A 1 78 ? 6.796 -1.089 2.456 1.00 91.75 78 GLY A C 1
ATOM 613 O O . GLY A 1 78 ? 7.918 -1.065 1.932 1.00 91.75 78 GLY A O 1
ATOM 614 N N . LEU A 1 79 ? 6.255 -0.007 3.030 1.00 94.81 79 LEU A N 1
ATOM 615 C CA . LEU A 1 79 ? 6.851 1.337 2.967 1.00 94.81 79 LEU A CA 1
ATOM 616 C C . LEU A 1 79 ? 8.200 1.458 3.681 1.00 94.81 79 LEU A C 1
ATOM 618 O O . LEU A 1 79 ? 9.054 2.229 3.233 1.00 94.81 79 LEU A O 1
ATOM 622 N N . ALA A 1 80 ? 8.450 0.661 4.724 1.00 89.56 80 ALA A N 1
ATOM 623 C CA . ALA A 1 80 ? 9.725 0.680 5.445 1.00 89.56 80 ALA A CA 1
ATOM 624 C C . ALA A 1 80 ? 10.935 0.412 4.524 1.00 89.56 80 ALA A C 1
ATOM 626 O O . ALA A 1 80 ? 12.008 0.994 4.701 1.00 89.56 80 ALA A O 1
ATOM 627 N N . ALA A 1 81 ? 10.768 -0.446 3.510 1.00 87.38 81 ALA A N 1
ATOM 628 C CA . ALA A 1 81 ? 11.801 -0.712 2.508 1.00 87.38 81 ALA A CA 1
ATOM 629 C C . ALA A 1 81 ? 11.912 0.420 1.474 1.00 87.38 81 ALA A C 1
ATOM 631 O O . ALA A 1 81 ? 13.019 0.786 1.080 1.00 87.38 81 ALA A O 1
ATOM 632 N N . VAL A 1 82 ? 10.779 1.004 1.073 1.00 93.88 82 VAL A N 1
ATOM 633 C CA . VAL A 1 82 ? 10.717 2.097 0.090 1.00 93.88 82 VAL A CA 1
ATOM 634 C C . VAL A 1 82 ? 11.429 3.344 0.611 1.00 93.88 82 VAL A C 1
ATOM 636 O O . VAL A 1 82 ? 12.225 3.958 -0.101 1.00 93.88 82 VAL A O 1
ATOM 639 N N . LYS A 1 83 ? 11.205 3.687 1.882 1.00 92.81 83 LYS A N 1
ATOM 640 C CA . LYS A 1 83 ? 11.769 4.883 2.518 1.00 92.81 83 LYS A CA 1
ATOM 641 C C . LYS A 1 83 ? 13.297 4.897 2.532 1.00 92.81 83 LYS A C 1
ATOM 643 O O . LYS A 1 83 ? 13.893 5.952 2.355 1.00 92.81 83 LYS A O 1
ATOM 648 N N . LYS A 1 84 ? 13.936 3.731 2.679 1.00 89.19 84 LYS A N 1
ATOM 649 C CA . LYS A 1 84 ? 15.406 3.603 2.665 1.00 89.19 84 LYS A CA 1
ATOM 650 C C . LYS A 1 84 ? 16.029 3.992 1.321 1.00 89.19 84 LYS A C 1
ATOM 652 O O . LYS A 1 84 ? 17.200 4.355 1.279 1.00 89.19 84 LYS A O 1
ATOM 657 N N . LEU A 1 85 ? 15.267 3.881 0.233 1.00 89.06 85 LEU A N 1
ATOM 658 C CA . LEU A 1 85 ? 15.746 4.088 -1.135 1.00 89.06 85 LEU A CA 1
ATOM 659 C C . LEU A 1 85 ? 15.237 5.396 -1.752 1.00 89.06 85 LEU A C 1
ATOM 661 O O . LEU A 1 85 ? 15.825 5.892 -2.714 1.00 89.06 85 LEU A O 1
ATOM 665 N N . ALA A 1 86 ? 14.167 5.969 -1.200 1.00 89.88 86 ALA A N 1
ATOM 666 C CA . ALA A 1 86 ? 13.605 7.229 -1.657 1.00 89.88 86 ALA A CA 1
ATOM 667 C C . ALA A 1 86 ? 14.553 8.410 -1.373 1.00 89.88 86 ALA A C 1
ATOM 669 O O . ALA A 1 86 ? 15.166 8.505 -0.311 1.00 89.88 86 ALA A O 1
ATOM 670 N N . LYS A 1 87 ? 14.657 9.343 -2.326 1.00 90.44 87 LYS A N 1
ATOM 671 C CA . LYS A 1 87 ? 15.486 10.556 -2.222 1.00 90.44 87 LYS A CA 1
ATOM 672 C C . LYS A 1 87 ? 14.705 11.784 -2.687 1.00 90.44 87 LYS A C 1
ATOM 674 O O . LYS A 1 87 ? 13.791 11.668 -3.504 1.00 90.44 87 LYS A O 1
ATOM 679 N N . GLY A 1 88 ? 15.084 12.961 -2.187 1.00 92.56 88 GLY A N 1
ATOM 680 C CA . GLY A 1 88 ? 14.497 14.242 -2.591 1.00 92.56 88 GLY A CA 1
ATOM 681 C C . GLY A 1 88 ? 12.972 14.271 -2.438 1.00 92.56 88 GLY A C 1
ATOM 682 O O . GLY A 1 88 ? 12.434 13.784 -1.446 1.00 92.56 88 GLY A O 1
ATOM 683 N N . ALA A 1 89 ? 12.270 14.792 -3.447 1.00 88.56 89 ALA A N 1
ATOM 684 C CA . ALA A 1 89 ? 10.810 14.914 -3.433 1.00 88.56 89 ALA A CA 1
ATOM 685 C C . ALA A 1 89 ? 10.075 13.573 -3.228 1.00 88.56 89 ALA A C 1
ATOM 687 O O . ALA A 1 89 ? 9.036 13.537 -2.569 1.00 88.56 89 ALA A O 1
ATOM 688 N N . ALA A 1 90 ? 10.627 12.462 -3.731 1.00 89.69 90 ALA A N 1
ATOM 689 C CA . ALA A 1 90 ? 10.039 11.139 -3.529 1.00 89.69 90 ALA A CA 1
ATOM 690 C C . ALA A 1 90 ? 10.078 10.716 -2.051 1.00 89.69 90 ALA A C 1
ATOM 692 O O . ALA A 1 90 ? 9.118 10.128 -1.561 1.00 89.69 90 ALA A O 1
ATOM 693 N N . ALA A 1 91 ? 11.145 11.056 -1.320 1.00 93.19 91 ALA A N 1
ATOM 694 C CA . ALA A 1 91 ? 11.234 10.775 0.114 1.00 93.19 91 ALA A CA 1
ATOM 695 C C . ALA A 1 91 ? 10.172 11.550 0.909 1.00 93.19 91 ALA A C 1
ATOM 697 O O . ALA A 1 91 ? 9.545 10.988 1.809 1.00 93.19 91 ALA A O 1
ATOM 698 N N . SER A 1 92 ? 9.923 12.810 0.540 1.00 93.62 92 SER A N 1
ATOM 699 C CA . SER A 1 92 ? 8.873 13.630 1.153 1.00 93.62 92 SER A CA 1
ATOM 700 C C . SER A 1 92 ? 7.475 13.065 0.892 1.00 93.62 92 SER A C 1
ATOM 702 O O . SER A 1 92 ? 6.667 12.986 1.814 1.00 93.62 92 SER A O 1
ATOM 704 N N . ALA A 1 93 ? 7.194 12.620 -0.338 1.00 95.06 93 ALA A N 1
ATOM 705 C CA . ALA A 1 93 ? 5.914 12.004 -0.686 1.00 95.06 93 ALA A CA 1
ATOM 706 C C . ALA A 1 93 ? 5.676 10.687 0.074 1.00 95.06 93 ALA A C 1
ATOM 708 O O . ALA A 1 93 ? 4.612 10.503 0.660 1.00 95.06 93 ALA A O 1
ATOM 709 N N . VAL A 1 94 ? 6.689 9.813 0.133 1.00 96.44 94 VAL A N 1
ATOM 710 C CA . VAL A 1 94 ? 6.631 8.544 0.881 1.00 96.44 94 VAL A CA 1
ATOM 711 C C . VAL A 1 94 ? 6.427 8.789 2.376 1.00 96.44 94 VAL A C 1
ATOM 713 O O . VAL A 1 94 ? 5.591 8.136 2.990 1.00 96.44 94 VAL A O 1
ATOM 716 N N . SER A 1 95 ? 7.139 9.759 2.956 1.00 96.31 95 SER A N 1
ATOM 717 C CA . SER A 1 95 ? 7.006 10.091 4.383 1.00 96.31 95 SER A CA 1
ATOM 718 C C .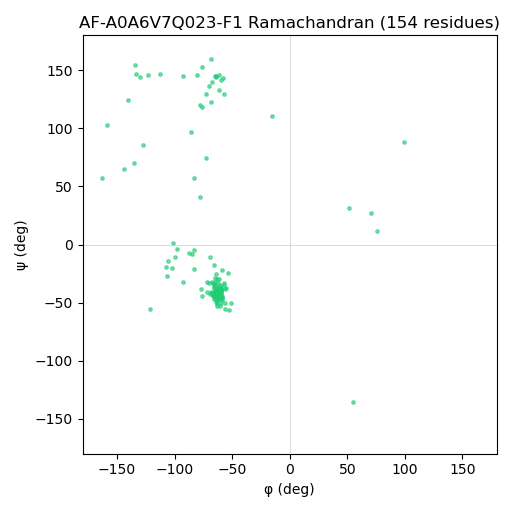 SER A 1 95 ? 5.622 10.649 4.715 1.00 96.31 95 SER A C 1
ATOM 720 O O . SER A 1 95 ? 5.072 10.351 5.772 1.00 96.31 95 SER A O 1
ATOM 722 N N . ARG A 1 96 ? 5.031 11.435 3.807 1.00 96.88 96 ARG A N 1
ATOM 723 C CA . ARG A 1 96 ? 3.658 11.923 3.963 1.00 96.88 96 ARG A CA 1
ATOM 724 C C . ARG A 1 96 ? 2.640 10.784 3.893 1.00 96.88 96 ARG A C 1
ATOM 726 O O . ARG A 1 96 ? 1.760 10.732 4.743 1.00 96.88 96 ARG A O 1
ATOM 733 N N . LEU A 1 97 ? 2.784 9.865 2.935 1.00 97.56 97 LEU A N 1
ATOM 734 C CA . LEU A 1 97 ? 1.919 8.686 2.834 1.00 97.56 97 LEU A CA 1
ATOM 735 C C . LEU A 1 97 ? 1.996 7.826 4.106 1.00 97.56 97 LEU A C 1
ATOM 737 O O . LEU A 1 97 ? 0.967 7.458 4.661 1.00 97.56 97 LEU A O 1
ATOM 741 N N . GLU A 1 98 ? 3.206 7.561 4.604 1.00 97.75 98 GLU A N 1
ATOM 742 C CA . GLU A 1 98 ? 3.431 6.821 5.852 1.00 97.75 98 GLU A CA 1
ATOM 743 C C . GLU A 1 98 ? 2.761 7.501 7.056 1.00 97.75 98 GLU A C 1
ATOM 745 O O . GLU A 1 98 ? 2.108 6.830 7.857 1.00 97.75 98 GLU A O 1
ATOM 750 N N . LEU A 1 99 ? 2.879 8.829 7.169 1.00 98.06 99 LEU A N 1
ATOM 751 C CA . LEU A 1 99 ? 2.235 9.604 8.229 1.00 98.06 99 LEU A CA 1
ATOM 752 C C . LEU A 1 99 ? 0.704 9.504 8.154 1.00 98.06 99 LEU A C 1
ATOM 754 O O . LEU A 1 99 ? 0.054 9.258 9.171 1.00 98.06 99 LEU A O 1
ATOM 758 N N . ASP A 1 100 ? 0.127 9.665 6.961 1.00 98.25 100 ASP A N 1
ATOM 759 C CA . ASP A 1 100 ? -1.319 9.579 6.747 1.00 98.25 100 ASP A CA 1
ATOM 760 C C . ASP A 1 100 ? -1.858 8.173 7.062 1.00 98.25 100 ASP A C 1
ATOM 762 O O . ASP A 1 100 ? -2.873 8.039 7.750 1.00 98.25 100 ASP A O 1
ATOM 766 N N . MET A 1 101 ? -1.157 7.123 6.624 1.00 98.44 101 MET A N 1
ATOM 767 C CA . MET A 1 101 ? -1.503 5.732 6.929 1.00 98.44 101 MET A CA 1
ATOM 768 C C . MET A 1 101 ? -1.388 5.423 8.424 1.00 98.44 101 MET A C 1
ATOM 770 O O . MET A 1 101 ? -2.273 4.778 8.981 1.00 98.44 101 MET A O 1
ATOM 774 N N . SER A 1 102 ? -0.331 5.902 9.086 1.00 98.44 102 SER A N 1
ATOM 775 C CA . SER A 1 102 ? -0.118 5.678 10.522 1.00 98.44 102 SER A CA 1
ATOM 776 C C . SER A 1 102 ? -1.199 6.363 11.357 1.00 98.44 102 SER A C 1
ATOM 778 O O . SER A 1 102 ? -1.789 5.731 12.230 1.00 98.44 102 SER A O 1
ATOM 780 N N . ARG A 1 103 ? -1.546 7.616 11.028 1.00 98.56 103 ARG A N 1
ATOM 781 C CA . ARG A 1 103 ? -2.653 8.342 11.669 1.00 98.56 103 ARG A CA 1
ATOM 782 C C . ARG A 1 103 ? -3.978 7.595 11.509 1.00 98.56 103 ARG A C 1
ATOM 784 O O . ARG A 1 103 ? -4.731 7.460 12.473 1.00 98.56 103 ARG A O 1
ATOM 791 N N . ASN A 1 104 ? -4.268 7.109 10.301 1.00 98.56 104 ASN A N 1
ATOM 792 C CA . ASN A 1 104 ? -5.486 6.344 10.048 1.00 98.56 104 ASN A CA 1
ATOM 793 C C . ASN A 1 104 ? -5.492 5.024 10.829 1.00 98.56 104 ASN A C 1
ATOM 795 O O . ASN A 1 104 ? -6.515 4.673 11.406 1.00 98.56 104 ASN A O 1
ATOM 799 N N . LEU A 1 105 ? -4.348 4.342 10.924 1.00 98.62 105 LEU A N 1
ATOM 800 C CA . LEU A 1 105 ? -4.217 3.088 11.661 1.00 98.62 105 LEU A CA 1
ATOM 801 C C . LEU A 1 105 ? -4.428 3.287 13.166 1.00 98.62 105 LEU A C 1
ATOM 803 O O . LEU A 1 105 ? -5.123 2.495 13.798 1.00 98.62 105 LEU A O 1
ATOM 807 N N . GLU A 1 106 ? -3.844 4.328 13.758 1.00 98.62 106 GLU A N 1
ATOM 808 C CA . GLU A 1 106 ? -4.052 4.661 15.173 1.00 98.62 106 GLU A CA 1
ATOM 809 C C . GLU A 1 106 ? -5.527 4.933 15.475 1.00 98.62 106 GLU A C 1
ATOM 811 O O . GLU A 1 106 ? -6.072 4.430 16.460 1.00 98.62 106 GLU A O 1
ATOM 816 N N . ARG A 1 107 ? -6.181 5.696 14.596 1.00 98.50 107 ARG A N 1
ATOM 817 C CA . ARG A 1 107 ? -7.604 6.010 14.691 1.00 98.50 107 ARG A CA 1
ATOM 818 C C . ARG A 1 107 ? -8.469 4.754 14.578 1.00 98.50 107 ARG A C 1
ATOM 820 O O . ARG A 1 107 ? -9.247 4.491 15.490 1.00 98.50 107 ARG A O 1
ATOM 827 N N . ALA A 1 108 ? -8.276 3.950 13.533 1.00 98.38 108 ALA A N 1
ATOM 828 C CA . ALA A 1 108 ? -9.024 2.716 13.309 1.00 98.38 108 ALA A CA 1
ATOM 829 C C . ALA A 1 108 ? -8.835 1.717 14.463 1.00 98.38 108 ALA A C 1
ATOM 831 O O . ALA A 1 108 ? -9.804 1.130 14.933 1.00 98.38 108 ALA A O 1
ATOM 832 N N . ASN A 1 109 ? -7.616 1.566 15.002 1.00 98.44 109 ASN A N 1
ATOM 833 C CA . ASN A 1 109 ? -7.387 0.717 16.178 1.00 98.44 109 ASN A CA 1
ATOM 834 C C . ASN A 1 109 ? -8.133 1.225 17.414 1.00 98.44 109 ASN A C 1
ATOM 836 O O . ASN A 1 109 ? -8.716 0.421 18.139 1.00 98.44 109 ASN A O 1
ATOM 840 N N . ARG A 1 110 ? -8.114 2.540 17.667 1.00 98.44 110 ARG A N 1
ATOM 841 C CA . ARG A 1 110 ? -8.843 3.128 18.797 1.00 98.44 110 ARG A CA 1
ATOM 842 C C . ARG A 1 110 ? -10.333 2.848 18.664 1.00 98.44 110 ARG A C 1
ATOM 844 O O . ARG A 1 110 ? -10.914 2.275 19.576 1.00 98.44 110 ARG A O 1
ATOM 851 N N . GLU A 1 111 ? -10.916 3.184 17.519 1.00 98.12 111 GLU A N 1
ATOM 852 C CA . GLU A 1 111 ? -12.332 2.958 17.236 1.00 98.12 111 GLU A CA 1
ATOM 853 C C . GLU A 1 111 ? -12.702 1.470 17.305 1.00 98.12 111 GLU A C 1
ATOM 855 O O . GLU A 1 111 ? -13.739 1.118 17.863 1.00 98.12 111 GLU A O 1
ATOM 860 N N . ASN A 1 112 ? -11.843 0.571 16.820 1.00 98.06 112 ASN A N 1
ATOM 861 C CA . ASN A 1 112 ? -12.094 -0.863 16.902 1.00 98.06 112 ASN A CA 1
ATOM 862 C C . ASN A 1 112 ? -12.086 -1.385 18.344 1.00 98.06 112 ASN A C 1
ATOM 864 O O . ASN A 1 112 ? -12.838 -2.293 18.663 1.00 98.06 112 ASN A O 1
ATOM 868 N N . VAL A 1 113 ? -11.274 -0.815 19.236 1.00 97.69 113 VAL A N 1
ATOM 869 C CA . VAL A 1 113 ? -11.241 -1.219 20.652 1.00 97.69 113 VAL A CA 1
ATOM 870 C C . VAL A 1 113 ? -12.341 -0.543 21.477 1.00 97.69 113 VAL A C 1
ATOM 872 O O . VAL A 1 113 ? -12.683 -1.048 22.540 1.00 97.69 113 VAL A O 1
ATOM 875 N N . THR A 1 114 ? -12.903 0.583 21.029 1.00 97.62 114 THR A N 1
ATOM 876 C CA . THR A 1 114 ? -13.910 1.328 21.806 1.00 97.62 114 THR A CA 1
ATOM 877 C C . THR A 1 114 ? -15.338 1.206 21.281 1.00 97.62 114 THR A C 1
ATOM 879 O O . THR A 1 114 ? -16.271 1.375 22.060 1.00 97.62 114 THR A O 1
ATOM 882 N N . VAL A 1 115 ? -15.521 0.972 19.979 1.00 97.06 115 VAL A N 1
ATOM 883 C CA . VAL A 1 115 ? -16.828 0.999 19.299 1.00 97.06 115 VAL A CA 1
ATOM 884 C C . VAL A 1 115 ? -17.138 -0.335 18.625 1.00 97.06 115 VAL A C 1
ATOM 886 O O . VAL A 1 115 ? -18.186 -0.912 18.895 1.00 97.06 115 VAL A O 1
ATOM 889 N N . TYR A 1 116 ? -16.254 -0.824 17.750 1.00 96.06 116 TYR A N 1
ATOM 890 C CA . TYR A 1 116 ? -16.611 -1.905 16.818 1.00 96.06 116 TYR A CA 1
ATOM 891 C C . TYR A 1 116 ? -16.300 -3.319 17.324 1.00 96.06 116 TYR A C 1
ATOM 893 O O . TYR A 1 116 ? -17.014 -4.259 16.988 1.00 96.06 116 TYR A O 1
ATOM 901 N N . PHE A 1 117 ? -15.245 -3.484 18.124 1.00 96.75 117 PHE A N 1
ATOM 902 C CA . PHE A 1 117 ? -14.790 -4.755 18.703 1.00 96.75 117 PHE A CA 1
ATOM 903 C C . PHE A 1 117 ? -14.615 -5.895 17.684 1.00 96.75 117 PHE A C 1
ATOM 905 O O . PHE A 1 117 ? -14.785 -7.072 18.007 1.00 96.75 117 PHE A O 1
ATOM 912 N N . MET A 1 118 ? -14.253 -5.567 16.442 1.00 95.69 118 MET A N 1
ATOM 913 C CA . MET A 1 118 ? -14.090 -6.547 15.374 1.00 95.69 118 MET A CA 1
ATOM 914 C C . MET A 1 118 ? -12.737 -7.255 15.473 1.00 95.69 118 MET A C 1
ATOM 916 O O . MET A 1 118 ? -11.705 -6.669 15.824 1.00 95.69 118 MET A O 1
ATOM 920 N N . ARG A 1 119 ? -12.711 -8.537 15.101 1.00 96.75 119 ARG A N 1
ATOM 921 C CA . ARG A 1 119 ? -11.468 -9.305 15.017 1.00 96.75 119 ARG A CA 1
ATOM 922 C C . ARG A 1 119 ? -10.697 -8.908 13.762 1.00 96.75 119 ARG A C 1
ATOM 924 O O . ARG A 1 119 ? -11.159 -9.145 12.653 1.00 96.75 119 ARG A O 1
ATOM 931 N N . VAL A 1 120 ? -9.489 -8.381 13.947 1.00 97.31 120 VAL A N 1
ATOM 932 C CA . VAL A 1 120 ? -8.592 -8.041 12.835 1.00 97.31 120 VAL A CA 1
ATOM 933 C C . VAL A 1 120 ? -8.116 -9.333 12.140 1.00 97.31 120 VAL A C 1
ATOM 935 O O . VAL A 1 120 ? -7.547 -10.195 12.823 1.00 97.31 120 VAL A O 1
ATOM 938 N N . PRO A 1 121 ? -8.340 -9.498 10.822 1.00 96.06 121 PRO A N 1
ATOM 939 C CA . PRO A 1 121 ? -7.877 -10.659 10.065 1.00 96.06 121 PRO A CA 1
ATOM 940 C C . PRO A 1 121 ? -6.347 -10.677 9.926 1.00 96.06 121 PRO A C 1
ATOM 942 O O . PRO A 1 121 ? -5.676 -9.650 10.061 1.00 96.06 121 PRO A O 1
ATOM 945 N N . SER A 1 122 ? -5.775 -11.851 9.643 1.00 94.44 122 SER A N 1
ATOM 946 C CA . SER A 1 122 ? -4.357 -11.954 9.283 1.00 94.44 122 SER A CA 1
ATOM 947 C C . SER A 1 122 ? -4.139 -11.494 7.845 1.00 94.44 122 SER A C 1
ATOM 949 O O . SER A 1 122 ? -5.014 -11.654 6.997 1.00 94.44 122 SER A O 1
ATOM 951 N N . GLU A 1 123 ? -2.942 -10.998 7.537 1.00 88.06 123 GLU A N 1
ATOM 952 C CA . GLU A 1 123 ? -2.594 -10.535 6.187 1.00 88.06 123 GLU A CA 1
ATOM 953 C C . GLU A 1 123 ? -2.792 -11.623 5.117 1.00 88.06 123 GLU A C 1
ATOM 955 O O . GLU A 1 123 ? -3.336 -11.352 4.054 1.00 88.06 123 GLU A O 1
ATOM 960 N N . SER A 1 124 ? -2.467 -12.880 5.435 1.00 90.25 124 SER A N 1
ATOM 961 C CA . SER A 1 124 ? -2.678 -14.040 4.553 1.00 90.25 124 SER A CA 1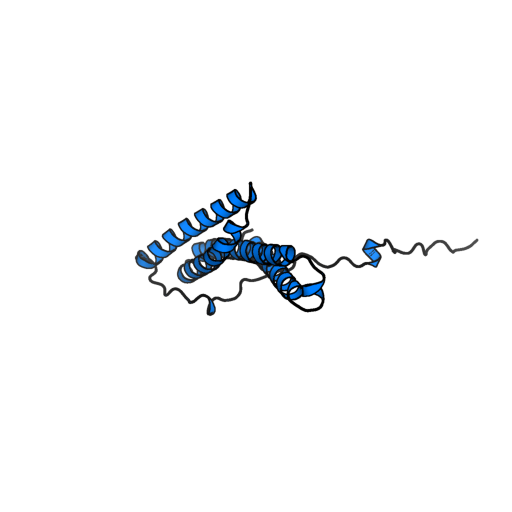
ATOM 962 C C . SER A 1 124 ? -4.145 -14.379 4.271 1.00 90.25 124 SER A C 1
ATOM 964 O O . SER A 1 124 ? -4.422 -15.139 3.349 1.00 90.25 124 SER A O 1
ATOM 966 N N . SER A 1 125 ? -5.072 -13.868 5.085 1.00 92.38 125 SER A N 1
ATOM 967 C CA . SER A 1 125 ? -6.514 -14.090 4.932 1.00 92.38 125 SER A CA 1
ATOM 968 C C . SER A 1 125 ? -7.223 -12.937 4.221 1.00 92.38 125 SER A C 1
ATOM 970 O O . SER A 1 125 ? -8.421 -13.034 3.962 1.00 92.38 125 SER A O 1
ATOM 972 N N . LEU A 1 126 ? -6.504 -11.853 3.905 1.00 91.56 126 LEU A N 1
ATOM 973 C CA . LEU A 1 126 ? -7.073 -10.721 3.186 1.00 91.56 126 LEU A CA 1
ATOM 974 C C . LEU A 1 126 ? -7.377 -11.101 1.735 1.00 91.56 126 LEU A C 1
ATOM 976 O O . LEU A 1 126 ? -6.526 -11.698 1.067 1.00 91.56 126 LEU A O 1
ATOM 980 N N . PRO A 1 127 ? -8.547 -10.710 1.202 1.00 91.44 127 PRO A N 1
ATOM 981 C CA . PRO A 1 127 ? -8.813 -10.889 -0.212 1.00 91.44 127 PRO A CA 1
ATOM 982 C C . PRO A 1 127 ? -7.845 -10.027 -1.044 1.00 91.44 127 PRO A C 1
ATOM 984 O O . PRO A 1 127 ? -7.496 -8.907 -0.638 1.00 91.44 127 PRO A O 1
ATOM 987 N N . PRO A 1 128 ? -7.402 -10.503 -2.219 1.00 93.06 128 PRO A N 1
ATOM 988 C CA . PRO A 1 128 ? -6.570 -9.697 -3.105 1.00 93.06 128 PRO A CA 1
ATOM 989 C C . PRO A 1 128 ? -7.314 -8.417 -3.503 1.00 93.06 128 PRO A C 1
ATOM 991 O O . PRO A 1 128 ? -8.527 -8.435 -3.716 1.00 93.06 128 PRO A O 1
ATOM 994 N N . LEU A 1 129 ? -6.595 -7.293 -3.592 1.00 94.12 129 LEU A N 1
ATOM 995 C CA . LEU A 1 129 ? -7.188 -6.054 -4.096 1.00 94.12 129 LEU A CA 1
ATOM 996 C C . LEU A 1 129 ? -7.588 -6.234 -5.568 1.00 94.12 129 LEU A C 1
ATOM 998 O O . LEU A 1 129 ? -6.861 -6.894 -6.318 1.00 94.12 129 LEU A O 1
ATOM 1002 N N . PRO A 1 130 ? -8.707 -5.637 -6.013 1.00 93.94 130 PRO A N 1
ATOM 1003 C CA . PRO A 1 130 ? -9.068 -5.662 -7.420 1.00 93.94 130 PRO A CA 1
ATOM 1004 C C . PRO A 1 130 ? -8.015 -4.911 -8.244 1.00 93.94 130 PRO A C 1
ATOM 1006 O O . PRO A 1 130 ? -7.459 -3.904 -7.798 1.00 93.94 130 PRO A O 1
ATOM 1009 N N . ALA A 1 131 ? -7.761 -5.394 -9.459 1.00 95.12 131 ALA A N 1
ATOM 1010 C CA . ALA A 1 131 ? -6.810 -4.820 -10.404 1.00 95.12 131 ALA A CA 1
ATOM 1011 C C . ALA A 1 131 ? -7.474 -4.642 -11.772 1.00 95.12 131 ALA A C 1
ATOM 1013 O O . ALA A 1 131 ? -8.289 -5.469 -12.183 1.00 95.12 131 ALA A O 1
ATOM 1014 N N . ALA A 1 132 ? -7.125 -3.569 -12.480 1.00 93.94 132 ALA A N 1
ATOM 1015 C CA . ALA A 1 132 ? -7.609 -3.332 -13.834 1.00 93.94 132 ALA A CA 1
ATOM 1016 C C . ALA A 1 132 ? -6.502 -2.754 -14.717 1.00 93.94 132 ALA A C 1
ATOM 1018 O O . ALA A 1 132 ? -5.938 -1.696 -14.425 1.00 93.94 132 ALA A O 1
ATOM 1019 N N . SER A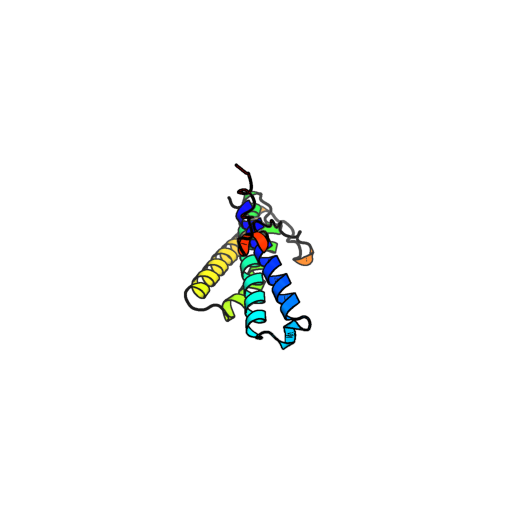 1 133 ? -6.230 -3.426 -15.836 1.00 92.88 133 SER A N 1
ATOM 1020 C CA . SER A 1 133 ? -5.321 -2.923 -16.860 1.00 92.88 133 SER A CA 1
ATOM 1021 C C . SER A 1 133 ? -5.982 -1.859 -17.727 1.00 92.88 133 SER A C 1
ATOM 1023 O O . SER A 1 133 ? -6.977 -2.108 -18.405 1.00 92.88 133 SER A O 1
ATOM 1025 N N . LEU A 1 134 ? -5.387 -0.667 -17.716 1.00 92.19 134 LEU A N 1
ATOM 1026 C CA . LEU A 1 134 ? -5.772 0.463 -18.567 1.00 92.19 134 LEU A CA 1
ATOM 1027 C C . LEU A 1 134 ? -4.832 0.629 -19.769 1.00 92.19 134 LEU A C 1
ATOM 1029 O O . LEU A 1 134 ? -4.993 1.561 -20.551 1.00 92.19 134 LEU A O 1
ATOM 1033 N N . VAL A 1 135 ? -3.836 -0.250 -19.900 1.00 93.12 135 VAL A N 1
ATOM 1034 C CA . VAL A 1 135 ? -2.798 -0.180 -20.930 1.00 93.12 135 VAL A CA 1
ATOM 1035 C C . VAL A 1 135 ? -2.787 -1.465 -21.737 1.00 93.12 135 VAL A C 1
ATOM 1037 O O . VAL A 1 135 ? -3.032 -2.550 -21.218 1.00 93.12 135 VAL A O 1
ATOM 1040 N N . ARG A 1 136 ? -2.491 -1.356 -23.028 1.00 92.44 136 ARG A N 1
ATOM 1041 C CA . ARG A 1 136 ? -2.248 -2.514 -23.890 1.00 92.44 136 ARG A CA 1
ATOM 1042 C C . ARG A 1 136 ? -0.993 -2.249 -24.712 1.00 92.44 136 ARG A C 1
ATOM 1044 O O . ARG A 1 136 ? -0.756 -1.089 -25.051 1.00 92.44 136 ARG A O 1
ATOM 1051 N N . PRO A 1 137 ? -0.197 -3.283 -25.030 1.00 91.62 137 PRO A N 1
ATOM 1052 C CA . PRO A 1 137 ? 0.920 -3.129 -25.948 1.00 91.62 137 PRO A CA 1
ATOM 1053 C C . PRO A 1 137 ? 0.426 -2.590 -27.291 1.00 91.62 137 PRO A C 1
ATOM 1055 O O . PRO A 1 137 ? -0.522 -3.128 -27.865 1.00 91.62 137 PRO A O 1
ATOM 1058 N N . THR A 1 138 ? 1.059 -1.530 -27.783 1.00 93.12 138 THR A N 1
ATOM 1059 C CA . THR A 1 138 ? 0.767 -1.007 -29.117 1.00 93.12 138 THR A CA 1
ATOM 1060 C C . THR A 1 138 ? 1.349 -1.960 -30.166 1.00 93.12 138 THR A C 1
ATOM 1062 O O . THR A 1 138 ? 2.527 -2.310 -30.059 1.00 93.12 138 THR A O 1
ATOM 1065 N N . PRO A 1 139 ? 0.563 -2.386 -31.171 1.00 91.88 139 PRO A N 1
ATOM 1066 C CA . PRO A 1 139 ? 1.057 -3.228 -32.257 1.00 91.88 139 PRO A CA 1
ATOM 1067 C C . PRO A 1 139 ? 2.229 -2.589 -33.027 1.00 91.88 139 PRO A C 1
ATOM 1069 O O . PRO A 1 139 ? 2.272 -1.373 -33.222 1.00 91.88 139 PRO A O 1
ATOM 1072 N N . MET A 1 140 ? 3.200 -3.403 -33.457 1.00 89.38 140 MET A N 1
ATOM 1073 C CA . MET A 1 140 ? 4.430 -2.915 -34.104 1.00 89.38 140 MET A CA 1
ATOM 1074 C C . MET A 1 140 ? 4.184 -2.294 -35.480 1.00 89.38 140 MET A C 1
ATOM 1076 O O . MET A 1 140 ? 4.876 -1.358 -35.850 1.00 89.38 140 MET A O 1
ATOM 1080 N N . ASP A 1 141 ? 3.200 -2.777 -36.225 1.00 90.62 141 ASP A N 1
ATOM 1081 C CA . ASP A 1 141 ? 2.732 -2.200 -37.489 1.00 90.62 141 ASP A CA 1
ATOM 1082 C C . ASP A 1 141 ? 2.240 -0.757 -37.313 1.00 90.62 141 ASP A C 1
ATOM 1084 O O . ASP A 1 141 ? 2.579 0.112 -38.118 1.00 90.62 141 ASP A O 1
ATOM 1088 N N . VAL A 1 142 ? 1.537 -0.480 -36.210 1.00 88.19 142 VAL A N 1
ATOM 1089 C CA . VAL A 1 142 ? 1.112 0.877 -35.839 1.00 88.19 142 VAL A CA 1
ATOM 1090 C C . VAL A 1 142 ? 2.320 1.744 -35.478 1.00 88.19 142 VAL A C 1
ATOM 1092 O O . VAL A 1 142 ? 2.396 2.895 -35.899 1.00 88.19 142 VAL A O 1
ATOM 1095 N N . ILE A 1 143 ? 3.287 1.198 -34.732 1.00 85.88 143 ILE A N 1
ATOM 1096 C CA . ILE A 1 143 ? 4.511 1.919 -34.335 1.00 85.88 143 ILE A CA 1
ATOM 1097 C C . ILE A 1 143 ? 5.394 2.236 -35.550 1.00 85.88 143 ILE A C 1
ATOM 1099 O O . ILE A 1 143 ? 5.948 3.329 -35.647 1.00 85.88 143 ILE A O 1
ATOM 1103 N N . LEU A 1 144 ? 5.536 1.282 -36.469 1.00 88.75 144 LEU A N 1
ATOM 1104 C CA . LEU A 1 144 ? 6.382 1.385 -37.658 1.00 88.75 144 LEU A CA 1
ATOM 1105 C C . LEU A 1 144 ? 5.696 2.127 -38.818 1.00 88.75 144 LEU A C 1
ATOM 1107 O O . LEU A 1 144 ? 6.335 2.365 -39.839 1.00 88.75 144 LEU A O 1
ATOM 1111 N N . GLY A 1 145 ? 4.420 2.504 -38.674 1.00 73.12 145 GLY A N 1
ATOM 1112 C CA . GLY A 1 145 ? 3.669 3.242 -39.692 1.00 73.12 145 GLY A CA 1
ATOM 1113 C C . GLY A 1 145 ? 3.328 2.414 -40.933 1.00 73.12 145 GLY A C 1
ATOM 1114 O O . GLY A 1 145 ? 3.161 2.976 -42.013 1.00 73.12 145 GLY A O 1
ATOM 1115 N N . ALA A 1 146 ? 3.209 1.090 -40.804 1.00 62.03 146 ALA A N 1
ATOM 1116 C CA . ALA A 1 146 ? 2.885 0.183 -41.906 1.00 62.03 146 ALA A CA 1
ATOM 1117 C C . ALA A 1 146 ? 1.383 0.195 -42.264 1.00 62.03 146 ALA A C 1
ATOM 1119 O O . ALA A 1 146 ? 0.791 -0.846 -42.535 1.00 62.03 146 ALA A O 1
ATOM 1120 N N . THR A 1 147 ? 0.747 1.370 -42.278 1.00 55.81 147 THR A N 1
ATOM 1121 C CA . THR A 1 147 ? -0.580 1.536 -42.881 1.00 55.81 147 THR A CA 1
ATOM 1122 C C . THR A 1 147 ? -0.394 1.803 -44.368 1.00 55.81 147 THR A C 1
ATOM 1124 O O . THR A 1 147 ? -0.079 2.914 -44.788 1.00 55.81 147 THR A O 1
ATOM 1127 N N . GLU A 1 148 ? -0.519 0.721 -45.125 1.00 55.31 148 GLU A N 1
ATOM 1128 C CA . GLU A 1 148 ? -0.534 0.587 -46.579 1.00 55.31 148 GLU A CA 1
ATOM 1129 C C . GLU A 1 148 ? -0.744 1.886 -47.384 1.00 55.31 148 GLU A C 1
ATOM 1131 O O . GLU A 1 148 ? -1.851 2.410 -47.514 1.00 55.31 148 GLU A O 1
ATOM 1136 N N . GLN A 1 149 ? 0.309 2.327 -48.078 1.00 44.94 149 GLN A N 1
ATOM 1137 C CA . GLN A 1 149 ? 0.148 2.975 -49.379 1.00 44.94 149 GLN A CA 1
ATOM 1138 C C . GLN A 1 149 ? -0.237 1.901 -50.410 1.00 44.94 149 GLN A C 1
ATOM 1140 O O . GLN A 1 149 ? 0.587 1.486 -51.216 1.00 44.94 149 GLN A O 1
ATOM 1145 N N . ASN A 1 150 ? -1.480 1.418 -50.385 1.00 46.72 150 ASN A N 1
ATOM 1146 C CA . ASN A 1 150 ? -2.009 0.578 -51.459 1.00 46.72 150 ASN A CA 1
ATOM 1147 C C . ASN A 1 150 ? -3.427 1.001 -51.852 1.00 46.72 150 ASN A C 1
ATOM 1149 O O . ASN A 1 150 ? -4.396 0.295 -51.604 1.00 46.72 150 ASN A O 1
ATOM 1153 N N . SER A 1 151 ? -3.552 2.171 -52.483 1.00 46.16 151 SER A N 1
ATOM 1154 C CA . SER A 1 151 ? -4.727 2.491 -53.305 1.00 46.16 151 SER A CA 1
ATOM 1155 C C . SER A 1 151 ? -4.478 3.673 -54.253 1.00 46.16 151 SER A C 1
ATOM 1157 O O . SER A 1 151 ? -5.198 4.667 -54.206 1.00 46.16 151 SER A O 1
ATOM 1159 N N . LYS A 1 152 ? -3.468 3.593 -55.130 1.00 44.09 152 LYS A N 1
ATOM 1160 C CA . LYS A 1 152 ? -3.474 4.331 -56.413 1.00 44.09 152 LYS A CA 1
ATOM 1161 C C . LYS A 1 152 ? -2.822 3.500 -57.522 1.00 44.09 152 LYS A C 1
ATOM 1163 O O . LYS A 1 152 ? -1.805 3.879 -58.086 1.00 44.09 152 LYS A O 1
ATOM 1168 N N . SER A 1 153 ? -3.450 2.376 -57.856 1.00 48.81 153 SER A N 1
ATOM 1169 C CA . SER A 1 153 ? -3.343 1.770 -59.188 1.00 48.81 153 SER A CA 1
ATOM 1170 C C . SER A 1 153 ? -4.748 1.525 -59.745 1.00 48.81 153 SER A C 1
ATOM 1172 O O . SER A 1 153 ? -5.338 0.465 -59.568 1.00 48.81 153 SER A O 1
ATOM 1174 N N . SER A 1 154 ? -5.297 2.554 -60.377 1.00 43.69 154 SER A N 1
ATOM 1175 C CA . SER A 1 154 ? -6.357 2.496 -61.390 1.00 43.69 154 SER A CA 1
ATOM 1176 C C . SER A 1 154 ? -6.205 3.829 -62.125 1.00 43.69 154 SER A C 1
ATOM 1178 O O . SER A 1 154 ? -6.393 4.874 -61.517 1.00 43.69 154 SER A O 1
ATOM 1180 N N . GLY A 1 155 ? -5.629 3.903 -63.318 1.00 46.12 155 GLY A N 1
ATOM 1181 C CA . GLY A 1 155 ? -6.023 3.156 -64.500 1.00 46.12 155 GLY A CA 1
ATOM 1182 C C . GLY A 1 155 ? -6.864 4.098 -65.353 1.00 46.12 155 GLY A C 1
ATOM 1183 O O . GLY A 1 155 ? -8.071 4.135 -65.153 1.00 46.12 155 GLY A O 1
ATOM 1184 N N . THR A 1 156 ? -6.197 4.867 -66.219 1.00 39.41 156 THR A N 1
ATOM 1185 C CA . THR A 1 156 ? -6.640 5.363 -67.539 1.00 39.41 156 THR A CA 1
ATOM 1186 C C . THR A 1 156 ? -5.423 5.909 -68.263 1.00 39.41 156 THR A C 1
ATOM 1188 O O . THR A 1 156 ? -4.765 6.789 -67.659 1.00 39.41 156 THR A O 1
#

Mean predicted aligned error: 6.6 Å

Sequence (156 aa):
MSAQLIVSHTQVSLYYEEAAAALTAPPLDRHLDKTWRSYTQTKAKLYHAEACYRCSLELHEQGEIAEEIARLKSGLAGLAAVKKLAKGAAASAVSRLELDMSRNLERANRENVTVYFMRVPSESSLPPLPAASLVRPTPMDVILGATEQNSKSSGT